Protein AF-A0A7Y5J668-F1 (afdb_monomer)

Secondary structure (DSSP, 8-state):
-------HHHHHHHHHHHHHHHHHHHHHHHHHHHHHHHHHHT---SHHHHHHHHHHHHHHHHHHHHHHHHHHHHHSTT--HHHHHHHHHHHHHHHHHHHHHHHHHHHHHS--TT-----HHHHHHHHHHHHHHHHHHHHHHH---HHHHHHHHHHHHHHHHHHHHHHT-

Solvent-accessible surface area (backbone atoms only — not comparable to full-atom values): 9013 Å² total; per-residue (Å²): 133,85,77,78,76,74,54,67,72,59,54,54,52,51,51,49,52,52,52,32,48,50,44,2,48,53,44,11,53,50,52,41,50,53,52,50,49,44,68,70,66,60,63,54,87,57,75,65,36,55,50,52,51,48,52,50,54,51,50,50,47,44,52,45,22,35,50,41,36,52,49,49,46,71,74,42,79,84,66,58,69,73,69,42,40,47,27,4,40,45,19,37,41,46,8,46,52,48,32,45,53,53,46,52,54,52,36,73,76,36,99,48,81,82,61,70,70,78,45,75,67,51,47,53,50,43,23,53,50,19,39,52,38,23,51,45,44,46,41,62,72,70,36,86,50,64,71,61,23,53,54,52,43,50,53,48,54,51,51,52,51,51,50,51,58,63,74,71,107

Sequence (169 aa):
MARSKANPDLLDKSIMIKATVLAGVVFGIILIIVGLIRNYLNIVPGSFGDQVHTGINLLLCWLSVTSAVKTMENMRKGIPTWRLLTAGFIVPLVGVVLYQLVFHIVSAFKDVKDANATGFKSVLFYMAIGMVVAGVALINLRVKNRKKGAVIEIAFVVSVALLFVLLMK

Structure (mmCIF, N/CA/C/O backbone):
data_AF-A0A7Y5J668-F1
#
_entry.id   AF-A0A7Y5J668-F1
#
loop_
_atom_site.group_PDB
_atom_site.id
_atom_site.type_symbol
_atom_site.label_atom_id
_atom_site.label_alt_id
_atom_site.label_comp_id
_atom_site.label_asym_id
_atom_site.label_entity_id
_atom_site.label_seq_id
_atom_site.pdbx_PDB_ins_code
_atom_site.Cartn_x
_atom_site.Cartn_y
_atom_site.Cartn_z
_atom_site.occupancy
_atom_site.B_iso_or_equiv
_atom_site.auth_seq_id
_atom_site.auth_comp_id
_atom_site.auth_asym_id
_atom_site.auth_atom_id
_atom_site.pdbx_PDB_model_num
ATOM 1 N N . MET A 1 1 ? -14.954 41.766 8.606 1.00 41.97 1 MET A N 1
ATOM 2 C CA . MET A 1 1 ? -14.304 40.568 8.024 1.00 41.97 1 MET A CA 1
ATOM 3 C C . MET A 1 1 ? -14.706 39.345 8.833 1.00 41.97 1 MET A C 1
ATOM 5 O O . MET A 1 1 ? -14.226 39.170 9.947 1.00 41.97 1 MET A O 1
ATOM 9 N N . ALA A 1 2 ? -15.637 38.541 8.320 1.00 42.09 2 ALA A N 1
ATOM 10 C CA . ALA A 1 2 ? -16.050 37.302 8.969 1.00 42.09 2 ALA A CA 1
ATOM 11 C C . ALA A 1 2 ? -14.912 36.276 8.855 1.00 42.09 2 ALA A C 1
ATOM 13 O O . ALA A 1 2 ? -14.616 35.787 7.766 1.00 42.09 2 ALA A O 1
ATOM 14 N N . ARG A 1 3 ? -14.242 35.969 9.972 1.00 46.53 3 ARG A N 1
ATOM 15 C CA . ARG A 1 3 ? -13.350 34.809 10.055 1.00 46.53 3 ARG A CA 1
ATOM 16 C C . ARG A 1 3 ? -14.226 33.57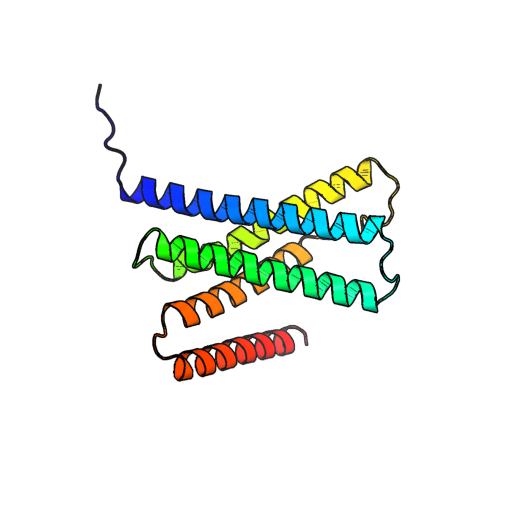2 9.887 1.00 46.53 3 ARG A C 1
ATOM 18 O O . ARG A 1 3 ? -14.950 33.208 10.811 1.00 46.53 3 ARG A O 1
ATOM 25 N N . SER A 1 4 ? -14.189 32.971 8.699 1.00 44.28 4 SER A N 1
ATOM 26 C CA . SER A 1 4 ? -14.745 31.642 8.453 1.00 44.28 4 SER A CA 1
ATOM 27 C C . SER A 1 4 ? -14.172 30.707 9.516 1.00 44.28 4 SER A C 1
ATOM 29 O O . SER A 1 4 ? -12.974 30.417 9.514 1.00 44.28 4 SER A O 1
ATOM 31 N N . LYS A 1 5 ? -14.999 30.324 10.496 1.00 49.72 5 LYS A N 1
ATOM 32 C CA . LYS A 1 5 ? -14.660 29.288 11.470 1.00 49.72 5 LYS A CA 1
ATOM 33 C C . LYS A 1 5 ? -14.520 28.009 10.659 1.00 49.72 5 LYS A C 1
ATOM 35 O O . LYS A 1 5 ? -15.522 27.387 10.316 1.00 49.72 5 LYS A O 1
ATOM 40 N N . ALA A 1 6 ? -13.289 27.680 10.279 1.00 54.12 6 ALA A N 1
ATOM 41 C CA . ALA A 1 6 ? -12.999 26.448 9.576 1.00 54.12 6 ALA A CA 1
ATOM 42 C C . ALA A 1 6 ? -13.578 25.300 10.407 1.00 54.12 6 ALA A C 1
ATOM 44 O O . ALA A 1 6 ? -13.245 25.141 11.581 1.00 54.12 6 ALA A O 1
ATOM 45 N N . ASN A 1 7 ? -14.529 24.580 9.817 1.00 54.72 7 ASN A N 1
ATOM 46 C CA . ASN A 1 7 ? -15.247 23.515 10.491 1.00 54.72 7 ASN A CA 1
ATOM 47 C C . ASN A 1 7 ? -14.208 22.451 10.907 1.00 54.72 7 ASN A C 1
ATOM 49 O O . ASN A 1 7 ? -13.518 21.940 10.018 1.00 54.72 7 ASN A O 1
ATOM 53 N N . PRO A 1 8 ? -14.019 22.156 12.207 1.00 60.84 8 PRO A N 1
ATOM 54 C CA . PRO A 1 8 ? -12.916 21.313 12.682 1.00 60.84 8 PRO A CA 1
ATOM 55 C C . PRO A 1 8 ? -12.898 19.930 12.010 1.00 60.84 8 PRO A C 1
ATOM 57 O O . PRO A 1 8 ? -11.832 19.417 11.679 1.00 60.84 8 PRO A O 1
ATOM 60 N N . ASP A 1 9 ? -14.069 19.392 11.655 1.00 62.66 9 ASP A N 1
ATOM 61 C CA . ASP A 1 9 ? -14.186 18.132 10.912 1.00 62.66 9 ASP A CA 1
ATOM 62 C C . ASP A 1 9 ? -13.625 18.187 9.476 1.00 62.66 9 ASP A C 1
ATOM 64 O O . ASP A 1 9 ? -13.175 17.166 8.947 1.00 62.66 9 ASP A O 1
ATOM 68 N N . LEU A 1 10 ? -13.631 19.356 8.822 1.00 62.66 10 LEU A N 1
ATOM 69 C CA . LEU A 1 10 ? -13.029 19.536 7.494 1.00 62.66 10 LEU A CA 1
ATOM 70 C C . LEU A 1 10 ? -11.503 19.636 7.582 1.00 62.66 10 LEU A C 1
ATOM 72 O O . LEU A 1 10 ? -10.800 19.128 6.704 1.00 62.66 10 LEU A O 1
ATOM 76 N N . LEU A 1 11 ? -10.996 20.257 8.647 1.00 61.59 11 LEU A N 1
ATOM 77 C CA . LEU A 1 11 ? -9.565 20.404 8.901 1.00 61.59 11 LEU A CA 1
ATOM 78 C C . LEU A 1 11 ? -8.926 19.035 9.167 1.00 61.59 11 LEU A C 1
ATOM 80 O O . LEU A 1 11 ? -7.967 18.679 8.476 1.00 61.59 11 LEU A O 1
ATOM 84 N N . ASP A 1 12 ? -9.544 18.224 10.031 1.00 68.31 12 ASP A N 1
ATOM 85 C CA . ASP A 1 12 ? -9.140 16.842 10.325 1.00 68.31 12 ASP A CA 1
ATOM 86 C C . ASP A 1 12 ? -9.140 15.953 9.078 1.00 68.31 12 ASP A C 1
ATOM 88 O O . ASP A 1 12 ? -8.195 15.202 8.824 1.00 68.31 12 ASP A O 1
ATOM 92 N N . LYS A 1 13 ? -10.188 16.065 8.251 1.00 71.31 13 LYS A N 1
ATOM 93 C CA . LYS A 1 13 ? -10.285 15.311 6.996 1.00 71.31 13 LYS A CA 1
ATOM 94 C C . LYS A 1 13 ? -9.170 15.703 6.024 1.00 71.31 13 LYS A C 1
ATOM 96 O O . LYS A 1 13 ? -8.602 14.830 5.369 1.00 71.31 13 LYS A O 1
ATOM 101 N N . SER A 1 14 ? -8.834 16.993 5.942 1.00 76.12 14 SER A N 1
ATOM 102 C CA . SER A 1 14 ? -7.741 17.469 5.086 1.00 76.12 14 SER A CA 1
ATOM 103 C C . SER A 1 14 ? -6.382 16.942 5.551 1.00 76.12 14 SER A C 1
ATOM 105 O O . SER A 1 14 ? -5.563 16.542 4.726 1.00 76.12 14 SER A O 1
ATOM 107 N N . ILE A 1 15 ? -6.160 16.893 6.867 1.00 78.88 15 ILE A N 1
ATOM 108 C CA . ILE A 1 15 ? -4.911 16.425 7.466 1.00 78.88 15 ILE A CA 1
ATOM 109 C C . ILE A 1 15 ? -4.747 14.921 7.224 1.00 78.88 15 ILE A C 1
ATOM 111 O O . ILE A 1 15 ? -3.679 14.495 6.788 1.00 78.88 15 ILE A O 1
ATOM 115 N N . MET A 1 16 ? -5.809 14.130 7.414 1.00 77.56 16 MET A N 1
ATOM 116 C CA . MET A 1 16 ? -5.799 12.696 7.106 1.00 77.56 16 MET A CA 1
ATOM 117 C C . MET A 1 16 ? -5.424 12.429 5.647 1.00 77.56 16 MET A C 1
ATOM 119 O O . MET A 1 16 ? -4.524 11.637 5.394 1.00 77.56 16 MET A O 1
ATOM 123 N N . ILE A 1 17 ? -6.069 13.107 4.691 1.00 80.19 17 ILE A N 1
ATOM 124 C CA . ILE A 1 17 ? -5.789 12.906 3.260 1.00 80.19 17 ILE A CA 1
ATOM 125 C C . ILE A 1 17 ? -4.341 13.283 2.937 1.00 80.19 17 ILE A C 1
ATOM 127 O O . ILE A 1 17 ? -3.656 12.524 2.257 1.00 80.19 17 ILE A O 1
ATOM 131 N N . LYS A 1 18 ? -3.849 14.415 3.455 1.00 83.25 18 LYS A N 1
ATOM 132 C CA . LYS A 1 18 ? -2.449 14.829 3.273 1.00 83.25 18 LYS A CA 1
ATOM 133 C C . LYS A 1 18 ? -1.474 13.790 3.825 1.00 83.25 18 LYS A C 1
ATOM 135 O O . LYS A 1 18 ? -0.500 13.474 3.150 1.00 83.25 18 LYS A O 1
ATOM 140 N N . ALA A 1 19 ? -1.752 13.222 4.999 1.00 82.69 19 ALA A N 1
ATOM 141 C CA . ALA A 1 19 ? -0.934 12.164 5.586 1.00 82.69 19 ALA A CA 1
ATOM 142 C C . ALA A 1 19 ? -0.947 10.885 4.732 1.00 82.69 19 ALA A C 1
ATOM 144 O O . ALA A 1 19 ? 0.103 10.288 4.501 1.00 82.69 19 ALA A O 1
ATOM 145 N N . THR A 1 20 ? -2.109 10.489 4.202 1.00 85.19 20 THR A N 1
ATOM 146 C CA . THR A 1 20 ? -2.228 9.337 3.296 1.00 85.19 20 THR A CA 1
ATOM 147 C C . THR A 1 20 ? -1.465 9.557 1.989 1.00 85.19 20 THR A C 1
ATOM 149 O O . THR A 1 20 ? -0.756 8.663 1.533 1.00 85.19 20 THR A O 1
ATOM 152 N N . VAL A 1 21 ? -1.570 10.748 1.395 1.00 88.06 21 VAL A N 1
ATOM 153 C CA . VAL A 1 21 ? -0.831 11.107 0.176 1.00 88.06 21 VAL A CA 1
ATOM 154 C C . VAL A 1 21 ? 0.670 11.117 0.445 1.00 88.06 21 VAL A C 1
ATOM 156 O O . VAL A 1 21 ? 1.418 10.537 -0.334 1.00 88.06 21 VAL A O 1
ATOM 159 N N . LEU A 1 22 ? 1.114 11.695 1.565 1.00 88.12 22 LEU A N 1
ATOM 160 C CA . LEU A 1 22 ? 2.522 11.688 1.961 1.00 88.12 22 LEU A CA 1
ATOM 161 C C . LEU A 1 22 ? 3.050 10.257 2.134 1.00 88.12 22 LEU A C 1
ATOM 163 O O . LEU A 1 22 ? 4.127 9.945 1.636 1.00 88.12 22 LEU A O 1
ATOM 167 N N . ALA A 1 23 ? 2.280 9.368 2.769 1.00 86.62 23 ALA A N 1
ATOM 168 C CA . ALA A 1 23 ? 2.630 7.952 2.874 1.00 86.62 23 ALA A CA 1
ATOM 169 C C . ALA A 1 23 ? 2.741 7.279 1.493 1.00 86.62 23 ALA A C 1
ATOM 171 O O . ALA A 1 23 ? 3.644 6.474 1.277 1.00 86.62 23 ALA A O 1
ATOM 172 N N . GLY A 1 24 ? 1.872 7.646 0.547 1.00 87.56 24 GLY A N 1
ATOM 173 C CA . GLY A 1 24 ? 1.960 7.224 -0.852 1.00 87.56 24 GLY A CA 1
ATOM 174 C C . GLY A 1 24 ? 3.214 7.737 -1.563 1.00 87.56 24 GLY A C 1
ATOM 175 O O . GLY A 1 24 ? 3.875 6.973 -2.259 1.00 87.56 24 GLY A O 1
ATOM 176 N N . VAL A 1 25 ? 3.596 8.997 -1.345 1.00 90.81 25 VAL A N 1
ATOM 177 C CA . VAL A 1 25 ? 4.839 9.571 -1.890 1.00 90.81 25 VAL A CA 1
ATOM 178 C C . VAL A 1 25 ? 6.057 8.839 -1.335 1.00 90.81 25 VAL A C 1
ATOM 180 O O . VAL A 1 25 ? 6.918 8.424 -2.105 1.00 90.81 25 VAL A O 1
ATOM 183 N N . VAL A 1 26 ? 6.112 8.618 -0.019 1.00 90.94 26 VAL A N 1
ATOM 184 C CA . VAL A 1 26 ? 7.190 7.850 0.622 1.00 90.94 26 VAL A CA 1
ATOM 185 C C . VAL A 1 26 ? 7.253 6.434 0.054 1.00 90.94 26 VAL A C 1
ATOM 187 O O . VAL A 1 26 ? 8.333 5.969 -0.296 1.00 90.94 26 VAL A O 1
ATOM 190 N N . PHE A 1 27 ? 6.106 5.767 -0.103 1.00 90.81 27 PHE A N 1
ATOM 191 C CA . PHE A 1 27 ? 6.042 4.452 -0.739 1.00 90.81 27 PHE A CA 1
ATOM 192 C C . PHE A 1 27 ? 6.613 4.480 -2.166 1.00 90.81 27 PHE A C 1
ATOM 194 O O . PHE A 1 27 ? 7.463 3.656 -2.494 1.00 90.81 27 PHE A O 1
ATOM 201 N N . GLY A 1 28 ? 6.230 5.465 -2.983 1.00 88.25 28 GLY A N 1
ATOM 202 C CA . GLY A 1 28 ? 6.762 5.636 -4.336 1.00 88.25 28 GLY A CA 1
ATOM 203 C C . GLY A 1 28 ? 8.273 5.876 -4.367 1.00 88.25 28 GLY A C 1
ATOM 204 O O . GLY A 1 28 ? 8.969 5.249 -5.161 1.00 88.25 28 GLY A O 1
ATOM 205 N N . ILE A 1 29 ? 8.805 6.708 -3.466 1.00 90.06 29 ILE A N 1
ATOM 206 C CA . ILE A 1 29 ? 10.255 6.937 -3.336 1.00 90.06 29 ILE A CA 1
ATOM 207 C C . ILE A 1 29 ? 10.983 5.627 -3.022 1.00 90.06 29 ILE A C 1
ATOM 209 O O . ILE A 1 29 ? 12.002 5.329 -3.643 1.00 90.06 29 ILE A O 1
ATOM 213 N N . ILE A 1 30 ? 10.457 4.819 -2.099 1.00 90.56 30 ILE A N 1
ATOM 214 C CA . ILE A 1 30 ? 11.074 3.536 -1.750 1.00 90.56 30 ILE A CA 1
ATOM 215 C C . ILE A 1 30 ? 11.047 2.583 -2.952 1.00 90.56 30 ILE A C 1
ATOM 217 O O . ILE A 1 30 ? 12.070 1.968 -3.248 1.00 90.56 30 ILE A O 1
ATOM 221 N N . LEU A 1 31 ? 9.930 2.496 -3.685 1.00 86.94 31 LEU A N 1
ATOM 222 C CA . LEU A 1 31 ? 9.856 1.691 -4.911 1.00 86.94 31 LEU A CA 1
ATOM 223 C C . LEU A 1 31 ? 10.904 2.128 -5.943 1.00 86.94 31 LEU A C 1
ATOM 225 O O . LEU A 1 31 ? 11.561 1.285 -6.552 1.00 86.94 31 LEU A O 1
ATOM 229 N N . ILE A 1 32 ? 11.093 3.441 -6.114 1.00 86.00 32 ILE A N 1
ATOM 230 C CA . ILE A 1 32 ? 12.098 3.994 -7.027 1.00 86.00 32 ILE A CA 1
ATOM 231 C C . ILE A 1 32 ? 13.501 3.573 -6.594 1.00 86.00 32 ILE A C 1
ATOM 233 O O . ILE A 1 32 ? 14.257 3.063 -7.415 1.00 86.00 32 ILE A O 1
ATOM 237 N N . ILE A 1 33 ? 13.840 3.738 -5.312 1.00 87.12 33 ILE A N 1
ATOM 238 C CA . ILE A 1 33 ? 15.151 3.357 -4.772 1.00 87.12 33 ILE A CA 1
ATOM 239 C C . ILE A 1 33 ? 15.409 1.865 -4.996 1.00 87.12 33 ILE A C 1
ATOM 241 O O . ILE A 1 33 ? 16.463 1.502 -5.509 1.00 87.12 33 ILE A O 1
ATOM 245 N N . VAL A 1 34 ? 14.445 0.998 -4.676 1.00 85.12 34 VAL A N 1
ATOM 246 C CA . VAL A 1 34 ? 14.589 -0.454 -4.870 1.00 85.12 34 VAL A CA 1
ATOM 247 C C . VAL A 1 34 ? 14.766 -0.801 -6.350 1.00 85.12 34 VAL A C 1
ATOM 249 O O . VAL A 1 34 ? 15.632 -1.609 -6.684 1.00 85.12 34 VAL A O 1
ATOM 252 N N . GLY A 1 35 ? 14.001 -0.167 -7.244 1.00 78.94 35 GLY A N 1
ATOM 253 C CA . GLY A 1 35 ? 14.147 -0.354 -8.688 1.00 78.94 35 GLY A CA 1
ATOM 254 C C . GLY A 1 35 ? 15.512 0.104 -9.214 1.00 78.94 35 GLY A C 1
ATOM 255 O O . GLY A 1 35 ? 16.138 -0.600 -10.003 1.00 78.94 35 GLY A O 1
ATOM 256 N N . LEU A 1 36 ? 16.016 1.248 -8.741 1.00 80.44 36 LEU A N 1
ATOM 257 C CA . LEU A 1 36 ? 17.339 1.754 -9.114 1.00 80.44 36 LEU A CA 1
ATOM 258 C C . LEU A 1 36 ? 18.462 0.852 -8.599 1.00 80.44 36 LEU A C 1
ATOM 260 O O . LEU A 1 36 ? 19.386 0.560 -9.351 1.00 80.44 36 LEU A O 1
ATOM 264 N N . ILE A 1 37 ? 18.372 0.380 -7.353 1.00 81.94 37 ILE A N 1
ATOM 265 C CA . ILE A 1 37 ? 19.343 -0.552 -6.763 1.00 81.94 37 ILE A CA 1
ATOM 266 C C . ILE A 1 37 ? 19.395 -1.843 -7.578 1.00 81.94 37 ILE A C 1
ATOM 268 O O . ILE A 1 37 ? 20.484 -2.304 -7.913 1.00 81.94 37 ILE A O 1
ATOM 272 N N . ARG A 1 38 ? 18.235 -2.404 -7.942 1.00 74.75 38 ARG A N 1
ATOM 273 C CA . ARG A 1 38 ? 18.157 -3.599 -8.790 1.00 74.75 38 ARG A CA 1
ATOM 274 C C . ARG A 1 38 ? 18.859 -3.384 -10.132 1.00 74.75 38 ARG A C 1
ATOM 276 O O . ARG A 1 38 ? 19.697 -4.200 -10.507 1.00 74.75 38 ARG A O 1
ATOM 283 N N . ASN A 1 39 ? 18.541 -2.284 -10.814 1.00 72.06 39 ASN A N 1
ATOM 284 C CA . ASN A 1 39 ? 19.118 -1.964 -12.119 1.00 72.06 39 ASN A CA 1
ATOM 285 C C . ASN A 1 39 ? 20.623 -1.672 -12.036 1.00 72.06 39 ASN A C 1
ATOM 287 O O . ASN A 1 39 ? 21.365 -2.021 -12.947 1.00 72.06 39 ASN A O 1
ATOM 291 N N . TYR A 1 40 ? 21.084 -1.034 -10.957 1.00 70.56 40 TYR A N 1
ATOM 292 C CA . TYR A 1 40 ? 22.487 -0.660 -10.781 1.00 70.56 40 TYR A CA 1
ATOM 293 C C . TYR A 1 40 ? 23.371 -1.840 -10.366 1.00 70.56 40 TYR A C 1
ATOM 295 O O . TYR A 1 40 ? 24.473 -1.997 -10.882 1.00 70.56 40 TYR A O 1
ATOM 303 N N . LEU A 1 41 ? 22.896 -2.681 -9.444 1.00 68.38 41 LEU A N 1
ATOM 304 C CA . LEU A 1 41 ? 23.672 -3.798 -8.900 1.00 68.38 41 LEU A CA 1
ATOM 305 C C . LEU A 1 41 ? 23.554 -5.085 -9.733 1.00 68.38 41 LEU A C 1
ATOM 307 O O . LEU A 1 41 ? 24.202 -6.073 -9.399 1.00 68.38 41 LEU A O 1
ATOM 311 N N . ASN A 1 42 ? 22.735 -5.083 -10.794 1.00 65.12 42 ASN A N 1
ATOM 312 C CA . ASN A 1 42 ? 22.495 -6.223 -11.686 1.00 65.12 42 ASN A CA 1
ATOM 313 C C . ASN A 1 42 ? 22.223 -7.530 -10.908 1.00 65.12 42 ASN A C 1
ATOM 315 O O . ASN A 1 42 ? 22.721 -8.607 -11.243 1.00 65.12 42 ASN A O 1
ATOM 319 N N . ILE A 1 43 ? 21.486 -7.407 -9.795 1.00 57.53 43 ILE A N 1
ATOM 320 C CA . ILE A 1 43 ? 21.280 -8.492 -8.832 1.00 57.53 43 ILE A CA 1
ATOM 321 C C . ILE A 1 43 ? 20.402 -9.551 -9.495 1.00 57.53 43 ILE A C 1
ATOM 323 O O . ILE A 1 43 ? 19.194 -9.372 -9.627 1.00 57.53 43 ILE A O 1
ATOM 327 N N . VAL A 1 44 ? 21.042 -10.658 -9.873 1.00 60.62 44 VAL A N 1
ATOM 328 C CA . VAL A 1 44 ? 20.434 -11.909 -10.348 1.00 60.62 44 VAL A CA 1
ATOM 329 C C . VAL A 1 44 ? 19.524 -11.709 -11.573 1.00 60.62 44 VAL A C 1
ATOM 331 O O . VAL A 1 44 ? 18.299 -11.641 -11.437 1.00 60.62 44 VAL A O 1
ATOM 334 N N . PRO A 1 45 ? 20.093 -11.642 -12.792 1.00 60.72 45 PRO A N 1
ATOM 335 C CA . PRO A 1 45 ? 19.289 -11.658 -14.009 1.00 60.72 45 PRO A CA 1
ATOM 336 C C . PRO A 1 45 ? 18.511 -12.980 -14.127 1.00 60.72 45 PRO A C 1
ATOM 338 O O . PRO A 1 45 ? 19.051 -14.058 -13.878 1.00 60.72 45 PRO A O 1
ATOM 341 N N . GLY A 1 46 ? 17.233 -12.895 -14.507 1.00 69.00 46 GLY A N 1
ATOM 342 C CA . GLY A 1 46 ? 16.347 -14.046 -14.713 1.00 69.00 46 GLY A CA 1
ATOM 343 C C . GLY A 1 46 ? 15.084 -14.035 -13.844 1.00 69.00 46 GLY A C 1
ATOM 344 O O . GLY A 1 46 ? 14.887 -13.171 -12.990 1.00 69.00 46 GLY A O 1
ATOM 345 N N . SER A 1 47 ? 14.230 -15.043 -14.049 1.00 71.00 47 SER A N 1
ATOM 346 C CA . SER A 1 47 ? 12.889 -15.145 -13.445 1.00 71.00 47 SER A CA 1
ATOM 347 C C . SER A 1 47 ? 12.886 -15.122 -11.914 1.00 71.00 47 SER A C 1
ATOM 349 O O . SER A 1 47 ? 11.943 -14.621 -11.304 1.00 71.00 47 SER A O 1
ATOM 351 N N . PHE A 1 48 ? 13.947 -15.620 -11.278 1.00 74.06 48 PHE A N 1
ATOM 352 C CA . PHE A 1 48 ? 14.091 -15.577 -9.825 1.00 74.06 48 PHE A CA 1
ATOM 353 C C . PHE A 1 48 ? 14.255 -14.139 -9.303 1.00 74.06 48 PHE A C 1
ATOM 355 O O . PHE A 1 48 ? 13.599 -13.755 -8.336 1.00 74.06 48 PHE A O 1
ATOM 362 N N . GLY A 1 49 ? 15.070 -13.315 -9.971 1.00 73.12 49 GLY A N 1
ATOM 363 C CA . GLY A 1 49 ? 15.265 -11.910 -9.602 1.00 73.12 49 GLY A CA 1
ATOM 364 C C . GLY A 1 49 ? 13.982 -11.085 -9.738 1.00 73.12 49 GLY A C 1
ATOM 365 O O . GLY A 1 49 ? 13.687 -10.256 -8.876 1.00 73.12 49 GLY A O 1
ATOM 366 N N . ASP A 1 50 ? 13.177 -11.354 -10.771 1.00 74.38 50 ASP A N 1
ATOM 367 C CA . ASP A 1 50 ? 11.865 -10.719 -10.971 1.00 74.38 50 ASP A CA 1
ATOM 368 C C . ASP A 1 50 ? 10.863 -11.089 -9.864 1.00 74.38 50 ASP A C 1
ATOM 370 O O . ASP A 1 50 ? 10.143 -10.228 -9.346 1.00 74.38 50 ASP A O 1
ATOM 374 N N . GLN A 1 51 ? 10.836 -12.365 -9.463 1.00 76.50 51 GLN A N 1
ATOM 375 C CA . GLN A 1 51 ? 9.970 -12.854 -8.387 1.00 76.50 51 GLN A CA 1
ATOM 376 C C . GLN A 1 51 ? 10.352 -12.249 -7.034 1.00 76.50 51 GLN A C 1
ATOM 378 O O . GLN A 1 51 ? 9.479 -11.763 -6.312 1.00 76.50 51 GLN A O 1
ATOM 383 N N . VAL A 1 52 ? 11.648 -12.218 -6.707 1.00 81.38 52 VAL A N 1
ATOM 384 C CA . VAL A 1 52 ? 12.149 -11.600 -5.470 1.00 81.38 52 VAL A CA 1
ATOM 385 C C . VAL A 1 52 ? 11.834 -10.107 -5.449 1.00 81.38 52 VAL A C 1
ATOM 387 O O . VAL A 1 52 ? 11.325 -9.603 -4.449 1.00 81.38 52 VAL A O 1
ATOM 390 N N . HIS A 1 53 ? 12.062 -9.396 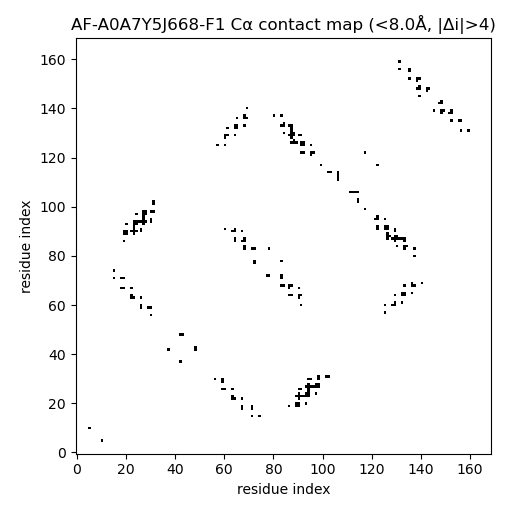-6.556 1.00 80.50 53 HIS A N 1
ATOM 391 C CA . HIS A 1 53 ? 11.753 -7.971 -6.644 1.00 80.50 53 HIS A CA 1
ATOM 392 C C . HIS A 1 53 ? 10.256 -7.695 -6.459 1.00 80.50 53 HIS A C 1
ATOM 394 O O . HIS A 1 53 ? 9.877 -6.802 -5.699 1.00 80.50 53 HIS A O 1
ATOM 400 N N . THR A 1 54 ? 9.400 -8.506 -7.083 1.00 82.38 54 THR A N 1
ATOM 401 C CA . THR A 1 54 ? 7.946 -8.423 -6.900 1.00 82.38 54 THR A CA 1
ATOM 402 C C . THR A 1 54 ? 7.563 -8.675 -5.442 1.00 82.38 54 THR A C 1
ATOM 404 O O . THR A 1 54 ? 6.812 -7.890 -4.869 1.00 82.38 54 THR A O 1
ATOM 407 N N . GLY A 1 55 ? 8.123 -9.708 -4.806 1.00 83.75 55 GLY A N 1
ATOM 408 C CA . GLY A 1 55 ? 7.898 -10.002 -3.389 1.00 83.75 55 GLY A CA 1
ATOM 409 C C . GLY A 1 55 ? 8.303 -8.849 -2.466 1.00 83.75 55 GLY A C 1
ATOM 410 O O . GLY A 1 55 ? 7.548 -8.489 -1.563 1.00 83.75 55 GLY A O 1
ATOM 411 N N . ILE A 1 56 ? 9.445 -8.209 -2.733 1.00 87.12 56 ILE A N 1
ATOM 412 C CA . ILE A 1 56 ? 9.893 -7.016 -2.002 1.00 87.12 56 ILE A CA 1
ATOM 413 C C . ILE A 1 56 ? 8.904 -5.861 -2.196 1.00 87.12 56 ILE A C 1
ATOM 415 O O . ILE A 1 56 ? 8.490 -5.245 -1.216 1.00 87.12 56 ILE A O 1
ATOM 419 N N . ASN A 1 57 ? 8.467 -5.583 -3.426 1.00 86.31 57 ASN A N 1
ATOM 420 C CA . ASN A 1 57 ? 7.518 -4.499 -3.694 1.00 86.31 57 ASN A CA 1
ATOM 421 C C . ASN A 1 57 ? 6.157 -4.742 -3.016 1.00 86.31 57 ASN A C 1
ATOM 423 O O . ASN A 1 57 ? 5.546 -3.807 -2.494 1.00 86.31 57 ASN A O 1
ATOM 427 N N . LEU A 1 58 ? 5.701 -5.997 -2.966 1.00 88.31 58 LEU A N 1
ATOM 428 C CA . LEU A 1 58 ? 4.497 -6.396 -2.235 1.00 88.31 58 LEU A CA 1
ATOM 429 C C . LEU A 1 58 ? 4.652 -6.209 -0.724 1.00 88.31 58 LEU A C 1
ATOM 431 O O . LEU A 1 58 ? 3.749 -5.673 -0.080 1.00 88.31 58 LEU A O 1
ATOM 435 N N . LEU A 1 59 ? 5.799 -6.592 -0.161 1.00 88.50 59 LEU A N 1
ATOM 436 C CA . LEU A 1 59 ? 6.107 -6.382 1.253 1.00 88.50 59 LEU A CA 1
ATOM 437 C C . LEU A 1 59 ? 6.131 -4.888 1.602 1.00 88.50 59 LEU A C 1
ATOM 439 O O . LEU A 1 59 ? 5.567 -4.472 2.612 1.00 88.50 59 LEU A O 1
ATOM 443 N N . LEU A 1 60 ? 6.739 -4.064 0.751 1.00 89.75 60 LEU A N 1
ATOM 444 C CA . LEU A 1 60 ? 6.762 -2.614 0.924 1.00 89.75 60 LEU A CA 1
ATOM 445 C C . LEU A 1 60 ? 5.357 -2.020 0.854 1.00 89.75 60 LEU A C 1
ATOM 447 O O . LEU A 1 60 ? 4.993 -1.220 1.713 1.00 89.75 60 LEU A O 1
ATOM 451 N N . CYS A 1 61 ? 4.538 -2.467 -0.102 1.00 88.94 61 CYS A N 1
ATOM 452 C CA . CYS A 1 61 ? 3.134 -2.072 -0.186 1.00 88.94 61 CYS A CA 1
ATOM 453 C C . CYS A 1 61 ? 2.391 -2.429 1.107 1.00 88.94 61 CYS A C 1
ATOM 455 O O . CYS A 1 61 ? 1.659 -1.601 1.656 1.00 88.94 61 CYS A O 1
ATOM 457 N N . TRP A 1 62 ? 2.616 -3.639 1.628 1.00 90.75 62 TRP A N 1
ATOM 458 C CA . TRP A 1 62 ? 2.017 -4.100 2.874 1.00 90.75 62 TRP A CA 1
ATOM 459 C C . TRP A 1 62 ? 2.370 -3.184 4.049 1.00 90.75 62 TRP A C 1
ATOM 461 O O . TRP A 1 62 ? 1.491 -2.720 4.784 1.00 90.75 62 TRP A O 1
ATOM 471 N N . LEU A 1 63 ? 3.663 -2.907 4.225 1.00 90.06 63 LEU A N 1
ATOM 472 C CA . LEU A 1 63 ? 4.182 -2.080 5.311 1.00 90.06 63 LEU A CA 1
ATOM 473 C C . LEU A 1 63 ? 3.679 -0.637 5.213 1.00 90.06 63 LEU A C 1
ATOM 47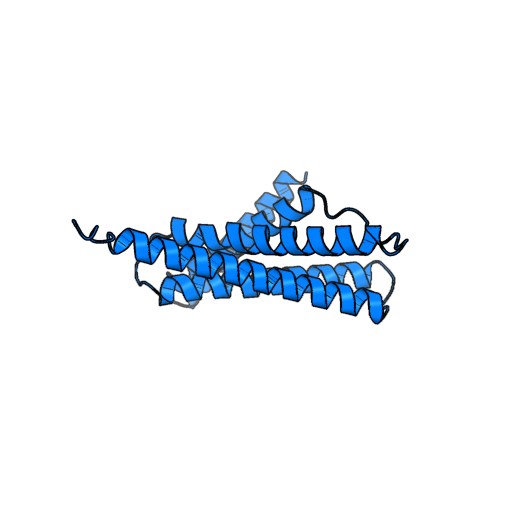5 O O . LEU A 1 63 ? 3.189 -0.095 6.207 1.00 90.06 63 LEU A O 1
ATOM 479 N N . SER A 1 64 ? 3.736 -0.033 4.025 1.00 90.31 64 SER A N 1
ATOM 480 C CA . SER A 1 64 ? 3.296 1.344 3.791 1.00 90.31 64 SER A CA 1
ATOM 481 C C . SER A 1 64 ? 1.799 1.520 4.040 1.00 90.31 64 SER A C 1
ATOM 483 O O . SER A 1 64 ? 1.406 2.440 4.759 1.00 90.31 64 SER A O 1
ATOM 485 N N . VAL A 1 65 ? 0.956 0.621 3.521 1.00 89.94 65 VAL A N 1
ATOM 486 C CA . VAL A 1 65 ? -0.499 0.687 3.734 1.00 89.94 65 VAL A CA 1
ATOM 487 C C . VAL A 1 65 ? -0.852 0.441 5.200 1.00 89.94 65 VAL A C 1
ATOM 489 O O . VAL A 1 65 ? -1.610 1.215 5.784 1.00 89.94 65 VAL A O 1
ATOM 492 N N . THR A 1 66 ? -0.275 -0.585 5.832 1.00 89.06 66 THR A N 1
ATOM 493 C CA . THR A 1 66 ? -0.537 -0.883 7.250 1.00 89.06 66 THR A CA 1
ATOM 494 C C . THR A 1 66 ? -0.129 0.286 8.148 1.00 89.06 66 THR A C 1
ATOM 496 O O . THR A 1 66 ? -0.860 0.646 9.073 1.00 89.06 66 THR A O 1
ATOM 499 N N . SER A 1 67 ? 1.024 0.901 7.869 1.00 85.88 67 SER A N 1
ATOM 500 C CA . SER A 1 67 ? 1.507 2.082 8.587 1.00 85.88 67 SER A CA 1
ATOM 501 C C . SER A 1 67 ? 0.579 3.285 8.400 1.00 85.88 67 SER A C 1
ATOM 503 O O . SER A 1 67 ? 0.220 3.938 9.383 1.00 85.88 67 SER A O 1
ATOM 505 N N . ALA A 1 68 ? 0.110 3.540 7.174 1.00 87.50 68 ALA A N 1
ATOM 506 C CA . ALA A 1 68 ? -0.832 4.620 6.889 1.00 87.50 68 ALA A CA 1
ATOM 507 C C . ALA A 1 68 ? -2.169 4.428 7.622 1.00 87.50 68 ALA A C 1
ATOM 509 O O . ALA A 1 68 ? -2.648 5.352 8.279 1.00 87.50 68 ALA A O 1
ATOM 510 N N . VAL A 1 69 ? -2.735 3.216 7.586 1.00 87.75 69 VAL A N 1
ATOM 511 C CA . VAL A 1 69 ? -3.988 2.877 8.284 1.00 87.75 69 VAL A CA 1
ATOM 512 C C . VAL A 1 69 ? -3.845 3.059 9.799 1.00 87.75 69 VAL A C 1
ATOM 514 O O . VAL A 1 69 ? -4.696 3.689 10.428 1.00 87.75 69 VAL A O 1
ATOM 517 N N . LYS A 1 70 ? -2.750 2.564 10.393 1.00 85.94 70 LYS A N 1
ATOM 518 C CA . LYS A 1 70 ? -2.469 2.730 11.831 1.00 85.94 70 LYS A CA 1
ATOM 519 C C . LYS A 1 70 ? -2.271 4.193 12.213 1.00 85.94 70 LYS A C 1
ATOM 521 O O . LYS A 1 70 ? -2.806 4.633 13.226 1.00 85.94 70 LYS A O 1
ATOM 526 N N . THR A 1 71 ? -1.532 4.945 11.403 1.00 84.81 71 THR A N 1
ATOM 527 C CA . THR A 1 71 ? -1.314 6.379 11.622 1.00 84.81 71 THR A CA 1
ATOM 528 C C . THR A 1 71 ? -2.641 7.130 11.607 1.00 84.81 71 THR A C 1
ATOM 530 O O . THR A 1 71 ? -2.908 7.895 12.526 1.00 84.81 71 THR A O 1
ATOM 533 N N . MET A 1 72 ? -3.520 6.853 10.640 1.00 82.62 72 MET A N 1
ATOM 534 C CA . MET A 1 72 ? -4.841 7.484 10.575 1.00 82.62 72 MET A CA 1
ATOM 535 C C . MET A 1 72 ? -5.702 7.179 11.807 1.00 82.62 72 MET A C 1
ATOM 537 O O . MET A 1 72 ? -6.254 8.109 12.387 1.00 82.62 72 MET A O 1
ATOM 541 N N . GLU A 1 73 ? -5.780 5.920 12.251 1.00 83.69 73 GLU A N 1
ATOM 542 C CA . GLU A 1 73 ? -6.522 5.560 13.475 1.00 83.69 73 GLU A CA 1
ATOM 543 C C . GLU A 1 73 ? -5.922 6.222 14.731 1.00 83.69 73 GLU A C 1
ATOM 545 O O . GLU A 1 73 ? -6.660 6.655 15.616 1.00 83.69 73 GLU A O 1
ATOM 550 N N . ASN A 1 74 ? -4.593 6.359 14.801 1.00 81.94 74 ASN A N 1
ATOM 551 C CA . ASN A 1 74 ? -3.918 7.028 15.916 1.00 81.94 74 ASN A CA 1
ATOM 552 C C . ASN A 1 74 ? -4.168 8.544 15.944 1.00 81.94 74 ASN A C 1
ATOM 554 O O . ASN A 1 74 ? -4.215 9.122 17.027 1.00 81.94 74 ASN A O 1
ATOM 558 N N . MET A 1 75 ? -4.342 9.187 14.783 1.00 76.81 75 MET A N 1
ATOM 559 C CA . MET A 1 75 ? -4.621 10.626 14.689 1.00 76.81 75 MET A CA 1
ATOM 560 C C . MET A 1 75 ? -6.027 10.986 15.181 1.00 76.81 75 MET A C 1
ATOM 562 O O . MET A 1 75 ? -6.202 12.022 15.817 1.00 76.81 75 MET A O 1
ATOM 566 N N . ARG A 1 76 ? -7.031 10.138 14.923 1.00 73.00 76 ARG A N 1
ATOM 567 C CA . ARG A 1 76 ? -8.386 10.309 15.466 1.00 73.00 76 ARG A CA 1
ATOM 568 C C . ARG A 1 76 ? -9.019 8.947 15.731 1.00 73.00 76 ARG A C 1
ATOM 570 O O . ARG A 1 76 ? -9.394 8.229 14.806 1.00 73.00 76 ARG A O 1
ATOM 577 N N . LYS A 1 77 ? -9.206 8.618 17.010 1.00 70.19 77 LYS A N 1
ATOM 578 C CA . LYS A 1 77 ? -9.906 7.391 17.412 1.00 70.19 77 LYS A CA 1
ATOM 579 C C . LYS A 1 77 ? -11.352 7.425 16.920 1.00 70.19 77 LYS A C 1
ATOM 581 O O . LYS A 1 77 ? -12.034 8.440 17.060 1.00 70.19 77 LYS A O 1
ATOM 586 N N . GLY A 1 78 ? -11.830 6.306 16.378 1.00 69.25 78 GLY A N 1
ATOM 587 C CA . GLY A 1 78 ? -13.228 6.175 15.952 1.00 69.25 78 GLY A CA 1
ATOM 588 C C . GLY A 1 78 ? -13.521 6.672 14.534 1.00 69.25 78 GLY A C 1
ATOM 589 O O . GLY A 1 78 ? -14.684 6.874 14.190 1.00 69.25 78 GLY A O 1
ATOM 590 N N . ILE A 1 79 ? -12.499 6.828 13.685 1.00 75.75 79 ILE A N 1
ATOM 591 C CA . ILE A 1 79 ? -12.709 7.017 12.245 1.00 75.75 79 ILE A CA 1
ATOM 592 C C . ILE A 1 79 ? -13.536 5.832 11.700 1.00 75.75 79 ILE A C 1
ATOM 594 O O . ILE A 1 79 ? -13.269 4.678 12.054 1.00 75.75 79 ILE A O 1
ATOM 598 N N . PRO A 1 80 ? -14.549 6.074 10.849 1.00 80.56 80 PRO A N 1
ATOM 599 C CA . PRO A 1 80 ? -15.324 4.999 10.240 1.00 80.56 80 PRO A CA 1
ATOM 600 C C . PRO A 1 80 ? -14.457 4.149 9.301 1.00 80.56 80 PRO A C 1
ATOM 602 O O . PRO A 1 80 ? -13.648 4.677 8.539 1.00 80.56 80 PRO A O 1
ATOM 605 N N . THR A 1 81 ? -14.673 2.831 9.309 1.00 80.56 81 THR A N 1
ATOM 606 C CA . THR A 1 81 ? -13.865 1.819 8.602 1.00 80.56 81 THR A CA 1
ATOM 607 C C . THR A 1 81 ? -13.621 2.150 7.127 1.00 80.56 81 THR A C 1
ATOM 609 O O . THR A 1 81 ? -12.506 2.000 6.632 1.00 80.56 81 THR A O 1
ATOM 612 N N . TRP A 1 82 ? -14.629 2.684 6.431 1.00 78.00 82 TRP A N 1
ATOM 613 C CA . TRP A 1 82 ? -14.517 3.058 5.019 1.00 78.00 82 TRP A CA 1
ATOM 614 C C . TRP A 1 82 ? -13.465 4.150 4.759 1.00 78.00 82 TRP A C 1
ATOM 616 O O . TRP A 1 82 ? -12.817 4.127 3.719 1.00 78.00 82 TRP A O 1
ATOM 626 N N . ARG A 1 83 ? -13.234 5.074 5.706 1.00 80.25 83 ARG A N 1
ATOM 627 C CA . ARG A 1 83 ? -12.196 6.121 5.591 1.00 80.25 83 ARG A CA 1
ATOM 628 C C . ARG A 1 83 ? -10.791 5.596 5.845 1.00 80.25 83 ARG A C 1
ATOM 630 O O . ARG A 1 83 ? -9.828 6.231 5.449 1.00 80.25 83 ARG A O 1
ATOM 637 N N . LEU A 1 84 ? -10.648 4.474 6.536 1.00 82.50 84 LEU A N 1
ATOM 638 C CA . LEU A 1 84 ? -9.345 3.836 6.709 1.00 82.50 84 LEU A CA 1
ATOM 639 C C . LEU A 1 84 ? -9.017 2.971 5.489 1.00 82.50 84 LEU A C 1
ATOM 641 O O . LEU A 1 84 ? -7.874 2.949 5.044 1.00 82.50 84 LEU A O 1
ATOM 645 N N . LEU A 1 85 ? -10.034 2.357 4.875 1.00 85.94 85 LEU A N 1
ATOM 646 C CA . LEU A 1 85 ? -9.886 1.652 3.600 1.00 85.94 85 LEU A CA 1
ATOM 647 C C . LEU A 1 85 ? -9.398 2.567 2.472 1.00 85.94 85 LEU A C 1
ATOM 649 O O . LEU A 1 85 ? -8.628 2.114 1.631 1.00 85.94 85 LEU A O 1
ATOM 653 N N . THR A 1 86 ? -9.743 3.862 2.479 1.00 86.19 86 THR A N 1
ATOM 654 C CA . THR A 1 86 ? -9.210 4.791 1.466 1.00 86.19 86 THR A CA 1
ATOM 655 C C . THR A 1 86 ? -7.685 4.887 1.497 1.00 86.19 86 THR A C 1
ATOM 657 O O . THR A 1 86 ? -7.092 5.173 0.464 1.00 86.19 86 THR A O 1
ATOM 660 N N . ALA A 1 87 ? -7.023 4.594 2.623 1.00 84.00 87 ALA A N 1
ATOM 661 C CA . ALA A 1 87 ? -5.562 4.504 2.655 1.00 84.00 87 ALA A CA 1
ATOM 662 C C . ALA A 1 87 ? -5.024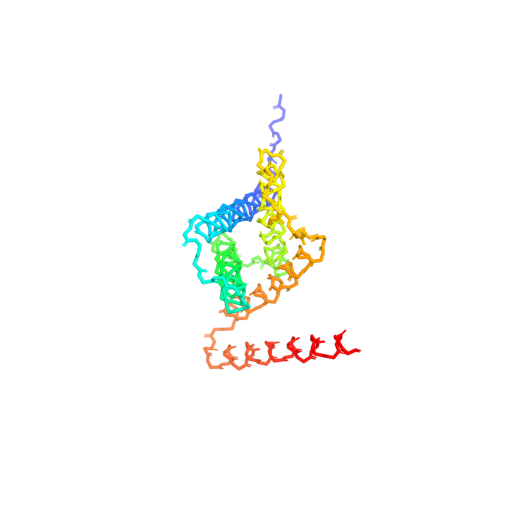 3.314 1.858 1.00 84.00 87 ALA A C 1
ATOM 664 O O . ALA A 1 87 ? -4.023 3.459 1.162 1.00 84.00 87 ALA A O 1
ATOM 665 N N . GLY A 1 88 ? -5.727 2.178 1.897 1.00 84.94 88 GLY A N 1
ATOM 666 C CA . GLY A 1 88 ? -5.425 1.010 1.067 1.00 84.94 88 GLY A CA 1
ATOM 667 C C . GLY A 1 88 ? -5.526 1.284 -0.428 1.00 84.94 88 GLY A C 1
ATOM 668 O O . GLY A 1 88 ? -4.859 0.624 -1.211 1.00 84.94 88 GLY A O 1
ATOM 669 N N . PHE A 1 89 ? -6.302 2.290 -0.823 1.00 88.75 89 PHE A N 1
ATOM 670 C CA . PHE A 1 89 ? -6.446 2.704 -2.215 1.00 88.75 89 PHE A CA 1
ATOM 671 C C . PHE A 1 89 ? -5.461 3.812 -2.608 1.00 88.75 89 PHE A C 1
ATOM 673 O O . PHE A 1 89 ? -4.779 3.715 -3.625 1.00 88.75 89 PHE A O 1
ATOM 680 N N . ILE A 1 90 ? -5.371 4.873 -1.801 1.00 89.50 90 ILE A N 1
ATOM 681 C CA . ILE A 1 90 ? -4.606 6.085 -2.127 1.00 89.50 90 ILE A CA 1
ATOM 682 C C . ILE A 1 90 ? -3.100 5.832 -2.041 1.00 89.50 90 ILE A C 1
ATOM 684 O O . ILE A 1 90 ? -2.366 6.308 -2.903 1.00 89.50 90 ILE A O 1
ATOM 688 N N . VAL A 1 91 ? -2.625 5.094 -1.031 1.00 90.12 91 VAL A N 1
ATOM 689 C CA . VAL A 1 91 ? -1.181 4.879 -0.832 1.00 90.12 91 VAL A CA 1
ATOM 690 C C . VAL A 1 91 ? -0.554 4.144 -2.023 1.00 90.12 91 VAL A C 1
ATOM 692 O O . VAL A 1 91 ? 0.407 4.679 -2.583 1.00 90.12 91 VAL A O 1
ATOM 695 N N . PRO A 1 92 ? -1.083 2.989 -2.483 1.00 89.81 92 PRO A N 1
ATOM 696 C CA . PRO A 1 92 ? -0.526 2.321 -3.652 1.00 89.81 92 PRO A CA 1
ATOM 697 C C . PRO A 1 92 ? -0.759 3.106 -4.940 1.00 89.81 92 PRO A C 1
ATOM 699 O O . PRO A 1 92 ? 0.130 3.132 -5.782 1.00 89.81 92 PRO A O 1
ATOM 702 N N . LEU A 1 93 ? -1.907 3.782 -5.090 1.00 90.62 93 LEU A N 1
ATOM 703 C CA . LEU A 1 93 ? -2.178 4.617 -6.262 1.00 90.62 93 LEU A CA 1
ATOM 704 C C . LEU A 1 93 ? -1.098 5.692 -6.430 1.00 90.62 93 LEU A C 1
ATOM 706 O O . LEU A 1 93 ? -0.459 5.763 -7.473 1.00 90.62 93 LEU A O 1
ATOM 710 N N . VAL A 1 94 ? -0.864 6.501 -5.394 1.00 91.00 94 VAL A N 1
ATOM 711 C CA . VAL A 1 94 ? 0.132 7.580 -5.437 1.00 91.00 94 VAL A CA 1
ATOM 712 C C . VAL A 1 94 ? 1.538 7.009 -5.619 1.00 91.00 94 VAL A C 1
ATOM 714 O O . VAL A 1 94 ? 2.286 7.501 -6.460 1.00 91.00 94 VAL A O 1
ATOM 717 N N . GLY A 1 95 ? 1.896 5.960 -4.873 1.00 88.25 95 GLY A N 1
ATOM 718 C CA . GLY A 1 95 ? 3.243 5.396 -4.929 1.00 88.25 95 GLY A CA 1
ATOM 719 C C . GLY A 1 95 ? 3.581 4.753 -6.273 1.00 88.25 95 GLY A C 1
ATOM 720 O O . GLY A 1 95 ? 4.659 5.000 -6.810 1.00 88.25 95 GLY A O 1
ATOM 721 N N . VAL A 1 96 ? 2.661 3.977 -6.854 1.00 87.12 96 VAL A N 1
ATOM 722 C CA . VAL A 1 96 ? 2.883 3.308 -8.146 1.00 87.12 96 VAL A CA 1
ATOM 723 C C . VAL A 1 96 ? 2.848 4.304 -9.298 1.00 87.12 96 VAL A C 1
ATOM 725 O O . VAL A 1 96 ? 3.683 4.203 -10.191 1.00 87.12 96 VAL A O 1
ATOM 728 N N . VAL A 1 97 ? 1.948 5.294 -9.273 1.00 88.25 97 VAL A N 1
ATOM 729 C CA . VAL A 1 97 ? 1.934 6.361 -10.288 1.00 88.25 97 VAL A CA 1
ATOM 730 C C . VAL A 1 97 ? 3.237 7.160 -10.246 1.00 88.25 97 VAL A C 1
ATOM 732 O O . VAL A 1 97 ? 3.818 7.428 -11.294 1.00 88.25 97 VAL A O 1
ATOM 735 N N . LEU A 1 98 ? 3.741 7.493 -9.053 1.00 87.69 98 LEU A N 1
ATOM 736 C CA . LEU A 1 98 ? 5.022 8.187 -8.908 1.00 87.69 98 LEU A CA 1
ATOM 737 C C . LEU A 1 98 ? 6.188 7.343 -9.441 1.00 87.69 98 LEU A C 1
ATOM 739 O O . LEU A 1 98 ? 7.025 7.851 -10.183 1.00 87.69 98 LEU A O 1
ATOM 743 N N . TYR A 1 99 ? 6.216 6.052 -9.100 1.00 84.44 99 TYR A N 1
ATOM 744 C CA . TYR A 1 99 ? 7.206 5.103 -9.607 1.00 84.44 99 TYR A CA 1
ATOM 745 C C . TYR A 1 99 ? 7.192 5.031 -11.142 1.00 84.44 99 TYR A C 1
ATOM 747 O O . TYR A 1 99 ? 8.236 5.180 -11.776 1.00 84.44 99 TYR A O 1
ATOM 755 N N . GLN A 1 100 ? 6.008 4.879 -11.741 1.00 84.06 100 GLN A N 1
ATOM 756 C CA . GLN A 1 100 ? 5.830 4.849 -13.194 1.00 84.06 100 GLN A CA 1
ATOM 757 C C . GLN A 1 100 ? 6.311 6.137 -13.856 1.00 84.06 100 GLN A C 1
ATOM 759 O O . GLN A 1 100 ? 7.025 6.082 -14.852 1.00 84.06 100 GLN A O 1
ATOM 764 N N . LEU A 1 101 ? 5.957 7.290 -13.288 1.00 84.12 101 LEU A N 1
ATOM 765 C CA . LEU A 1 101 ? 6.329 8.593 -13.828 1.00 84.12 101 LEU A CA 1
ATOM 766 C C . LEU A 1 101 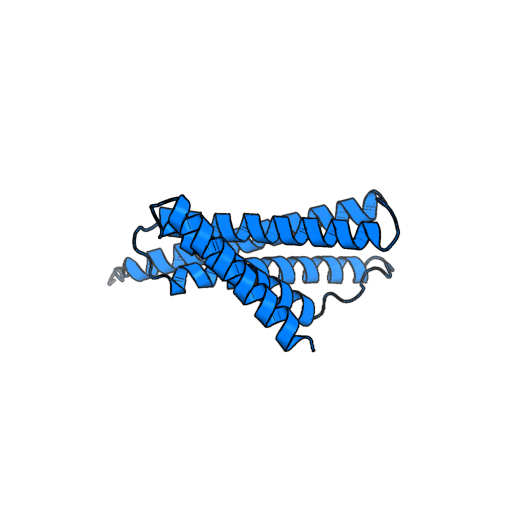? 7.852 8.772 -13.844 1.00 84.12 101 LEU A C 1
ATOM 768 O O . LEU A 1 101 ? 8.408 9.199 -14.853 1.00 84.12 101 LEU A O 1
ATOM 772 N N . VAL A 1 102 ? 8.542 8.385 -12.769 1.00 82.44 102 VAL A N 1
ATOM 773 C CA . VAL A 1 102 ? 10.008 8.474 -12.701 1.00 82.44 102 VAL A CA 1
ATOM 774 C C . VAL A 1 102 ? 10.676 7.521 -13.686 1.00 82.44 102 VAL A C 1
ATOM 776 O O . VAL A 1 102 ? 11.568 7.945 -14.416 1.00 82.44 102 VAL A O 1
ATOM 779 N N . PHE A 1 103 ? 10.243 6.261 -13.763 1.00 75.62 103 PHE A N 1
ATOM 780 C CA . PHE A 1 103 ? 10.831 5.311 -14.711 1.00 75.62 103 PHE A CA 1
ATOM 781 C C . PHE A 1 103 ? 10.537 5.672 -16.168 1.00 75.62 103 PHE A C 1
ATOM 783 O O . PHE A 1 103 ? 11.414 5.498 -17.010 1.00 75.62 103 PHE A O 1
ATOM 790 N N . HIS A 1 104 ? 9.370 6.252 -16.458 1.00 78.00 104 HIS A N 1
ATOM 791 C CA . HIS A 1 104 ? 9.045 6.769 -17.785 1.00 78.00 104 HIS A CA 1
ATOM 792 C C . HIS A 1 104 ? 9.993 7.904 -18.193 1.00 78.00 104 HIS A C 1
ATOM 794 O O . HIS A 1 104 ? 10.565 7.875 -19.282 1.00 78.00 104 HIS A O 1
ATOM 800 N N . ILE A 1 105 ? 10.243 8.857 -17.289 1.00 79.75 105 ILE A N 1
ATOM 801 C CA . ILE A 1 105 ? 11.221 9.929 -17.510 1.00 79.75 105 ILE A CA 1
ATOM 802 C C . ILE A 1 105 ? 12.619 9.335 -17.721 1.00 79.75 105 ILE A C 1
ATOM 804 O O . ILE A 1 105 ? 13.269 9.641 -18.714 1.00 79.75 105 ILE A O 1
ATOM 808 N N . VAL A 1 106 ? 13.079 8.445 -16.838 1.00 74.88 106 VAL A N 1
ATOM 809 C CA . VAL A 1 106 ? 14.414 7.829 -16.941 1.00 74.88 106 VAL A CA 1
ATOM 810 C C . VAL A 1 106 ? 14.588 7.070 -18.261 1.00 74.88 106 VAL A C 1
ATOM 812 O O . VAL A 1 106 ? 15.646 7.179 -18.880 1.00 74.88 106 VAL A O 1
ATOM 815 N N . SER A 1 107 ? 13.556 6.360 -18.722 1.00 69.69 107 SER A N 1
ATOM 816 C CA . SER A 1 107 ? 13.571 5.660 -20.010 1.00 69.69 107 SER A CA 1
ATOM 817 C C . SER A 1 107 ? 13.546 6.570 -21.234 1.00 69.69 107 SER A C 1
ATOM 819 O O . SER A 1 107 ? 13.982 6.160 -22.301 1.00 69.69 107 SER A O 1
ATOM 821 N N . ALA A 1 108 ? 13.048 7.800 -21.101 1.00 69.88 108 ALA A N 1
ATOM 822 C CA . ALA A 1 108 ? 13.103 8.776 -22.184 1.00 69.88 108 ALA A CA 1
ATOM 823 C C . ALA A 1 108 ? 14.519 9.358 -22.358 1.00 69.88 108 ALA A C 1
ATOM 825 O O . ALA A 1 108 ? 14.869 9.809 -23.444 1.00 69.88 108 ALA A O 1
ATOM 826 N N . PHE A 1 109 ? 15.336 9.352 -21.295 1.00 71.50 109 PHE A N 1
ATOM 827 C CA . PHE A 1 109 ? 16.685 9.938 -21.290 1.00 71.50 109 PHE A CA 1
ATOM 828 C C . PHE A 1 109 ? 17.821 8.932 -21.472 1.00 71.50 109 PHE A C 1
ATOM 830 O O . PHE A 1 109 ? 18.923 9.307 -21.868 1.00 71.50 109 PHE A O 1
ATOM 837 N N . LYS A 1 110 ? 17.589 7.662 -21.161 1.00 58.50 110 LYS A N 1
ATOM 838 C CA . LYS A 1 110 ? 18.519 6.572 -21.437 1.00 58.50 110 LYS A CA 1
ATOM 839 C C . LYS A 1 110 ? 17.757 5.562 -22.286 1.00 58.50 110 LYS A C 1
ATOM 841 O O . LYS A 1 110 ? 16.667 5.190 -21.874 1.00 58.50 110 LYS A O 1
ATOM 846 N N . ASP A 1 111 ? 18.338 5.082 -23.387 1.00 54.78 111 ASP A N 1
ATOM 847 C CA . ASP A 1 111 ? 17.854 3.956 -24.217 1.00 54.78 111 ASP A CA 1
ATOM 848 C C . ASP A 1 111 ? 17.795 2.619 -23.424 1.00 54.78 111 ASP A C 1
ATOM 850 O O . ASP A 1 111 ? 18.309 1.576 -23.829 1.00 54.78 111 ASP A O 1
ATOM 854 N N . VAL A 1 112 ? 17.217 2.628 -22.221 1.00 53.47 112 VAL A N 1
ATOM 855 C CA . VAL A 1 112 ? 17.059 1.466 -21.355 1.00 53.47 112 VAL A CA 1
ATOM 856 C C . VAL A 1 112 ? 15.772 0.776 -21.774 1.00 53.47 112 VAL A C 1
ATOM 858 O O . VAL A 1 112 ? 14.668 1.230 -21.472 1.00 53.47 112 VAL A O 1
ATOM 861 N N . LYS A 1 113 ? 15.922 -0.367 -22.443 1.00 46.22 113 LYS A N 1
ATOM 862 C CA . LYS A 1 113 ? 14.824 -1.278 -22.809 1.00 46.22 113 LYS A CA 1
ATOM 863 C C . LYS A 1 113 ? 14.018 -1.815 -21.613 1.00 46.22 113 LYS A C 1
ATOM 865 O O . LYS A 1 113 ? 12.970 -2.413 -21.826 1.00 46.22 113 LYS A O 1
ATOM 870 N N . ASP A 1 114 ? 14.450 -1.563 -20.375 1.00 44.47 114 ASP A N 1
ATOM 871 C CA . ASP A 1 114 ? 13.714 -1.920 -19.151 1.00 44.47 114 ASP A CA 1
ATOM 872 C C . ASP A 1 114 ? 12.571 -0.956 -18.806 1.00 44.47 114 ASP A C 1
ATOM 874 O O . ASP A 1 114 ? 11.905 -1.107 -17.784 1.00 44.47 114 ASP A O 1
ATOM 878 N N . ALA A 1 115 ? 12.246 -0.031 -19.709 1.00 43.94 115 ALA A N 1
ATOM 879 C CA . ALA A 1 115 ? 10.979 0.698 -19.734 1.00 43.94 115 ALA A CA 1
ATOM 880 C C . ALA A 1 115 ? 9.758 -0.199 -20.024 1.00 43.94 115 ALA A C 1
ATOM 882 O O . ALA A 1 115 ? 8.719 0.288 -20.475 1.00 43.94 115 ALA A O 1
ATOM 883 N N . ASN A 1 116 ? 9.876 -1.513 -19.815 1.00 41.22 116 ASN A N 1
ATOM 884 C CA . ASN A 1 116 ? 8.807 -2.475 -19.999 1.00 41.22 116 ASN A CA 1
ATOM 885 C C . ASN A 1 116 ? 7.705 -2.236 -18.957 1.00 41.22 116 ASN A C 1
ATOM 887 O O . ASN A 1 116 ? 7.636 -2.843 -17.893 1.00 41.22 116 ASN A O 1
ATOM 891 N N . ALA A 1 117 ? 6.815 -1.322 -19.332 1.00 44.22 117 ALA A N 1
ATOM 892 C CA . ALA A 1 117 ? 5.375 -1.476 -19.254 1.00 44.22 117 ALA A CA 1
ATOM 893 C C . ALA A 1 11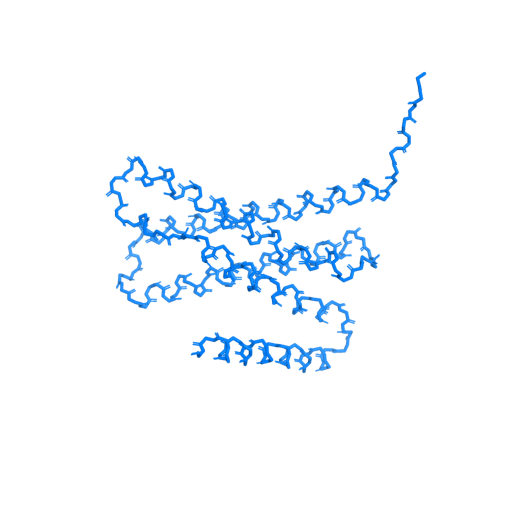7 ? 4.815 -1.846 -17.876 1.00 44.22 117 ALA A C 1
ATOM 895 O O . ALA A 1 117 ? 4.063 -2.808 -17.716 1.00 44.22 117 ALA A O 1
ATOM 896 N N . THR A 1 118 ? 5.045 -0.991 -16.887 1.00 52.62 118 THR A N 1
ATOM 897 C CA . THR A 1 118 ? 4.093 -0.875 -15.779 1.00 52.62 118 THR A CA 1
ATOM 898 C C . THR A 1 118 ? 2.874 -0.091 -16.280 1.00 52.62 118 THR A C 1
ATOM 900 O O . THR A 1 118 ? 2.770 1.119 -16.135 1.00 52.62 118 THR A O 1
ATOM 903 N N . GLY A 1 119 ? 1.973 -0.783 -16.983 1.00 62.78 119 GLY A N 1
ATOM 904 C CA . GLY A 1 119 ? 0.728 -0.208 -17.501 1.00 62.78 119 GLY A CA 1
ATOM 905 C C . GLY A 1 119 ? -0.348 -0.042 -16.422 1.00 62.78 119 GLY A C 1
ATOM 906 O O . GLY A 1 119 ? -0.159 -0.383 -15.256 1.00 62.78 119 GLY A O 1
ATOM 907 N N . PHE A 1 120 ? -1.543 0.401 -16.820 1.00 70.81 120 PHE A N 1
ATOM 908 C CA . PHE A 1 120 ? -2.705 0.549 -15.925 1.00 70.81 120 PHE A 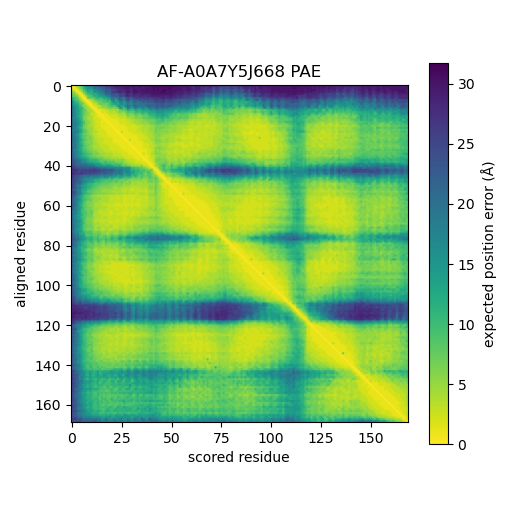CA 1
ATOM 909 C C . PHE A 1 120 ? -3.010 -0.716 -15.090 1.00 70.81 120 PHE A C 1
ATOM 911 O O . PHE A 1 120 ? -3.454 -0.628 -13.947 1.00 70.81 120 PHE A O 1
ATOM 918 N N . LYS A 1 121 ? -2.681 -1.905 -15.618 1.00 76.81 121 LYS A N 1
ATOM 919 C CA . LYS A 1 121 ? -2.816 -3.193 -14.919 1.00 76.81 121 LYS A CA 1
ATOM 920 C C . LYS A 1 121 ? -1.985 -3.284 -13.634 1.00 76.81 121 LYS A C 1
ATOM 922 O O . LYS A 1 121 ? -2.481 -3.824 -12.650 1.00 76.81 121 LYS A O 1
ATOM 927 N N . SER A 1 122 ? -0.757 -2.753 -13.605 1.00 75.50 122 SER A N 1
ATOM 928 C CA . SER A 1 122 ? 0.064 -2.799 -12.387 1.00 75.50 122 SER A CA 1
ATOM 929 C C . SER A 1 122 ? -0.508 -1.886 -11.308 1.00 75.50 122 SER A C 1
ATOM 931 O O . SER A 1 122 ? -0.556 -2.274 -10.146 1.00 75.50 122 SER A O 1
ATOM 933 N N . VAL A 1 123 ? -1.011 -0.708 -11.691 1.00 82.25 123 VAL A N 1
ATOM 934 C CA . VAL A 1 123 ? -1.681 0.221 -10.767 1.00 82.25 123 VAL A CA 1
ATOM 935 C C . VAL A 1 123 ? -2.873 -0.467 -10.106 1.00 82.25 123 VAL A C 1
ATOM 937 O O . VAL A 1 123 ? -2.945 -0.530 -8.880 1.00 82.25 123 VAL A O 1
ATOM 940 N N . LEU A 1 124 ? -3.752 -1.075 -10.909 1.00 82.56 124 LEU A N 1
ATOM 941 C CA . LEU A 1 124 ? -4.903 -1.824 -10.405 1.00 82.56 124 LEU A CA 1
ATOM 942 C C . LEU A 1 124 ? -4.501 -2.982 -9.484 1.00 82.56 124 LEU A C 1
ATOM 944 O O . LEU A 1 124 ? -5.132 -3.176 -8.448 1.00 82.56 124 LEU A O 1
ATOM 948 N N . PHE A 1 125 ? -3.446 -3.724 -9.825 1.00 84.56 125 PHE A N 1
ATOM 949 C CA . PHE A 1 125 ? -2.947 -4.829 -9.006 1.00 84.56 125 PHE A CA 1
ATOM 950 C C . PHE A 1 125 ? -2.490 -4.358 -7.618 1.00 84.56 125 PHE A C 1
ATOM 952 O O . PHE A 1 125 ? -2.946 -4.888 -6.604 1.00 84.56 125 PHE A O 1
ATOM 959 N N . TYR A 1 126 ? -1.657 -3.317 -7.549 1.00 85.75 126 TYR A N 1
ATOM 960 C CA . TYR A 1 126 ? -1.200 -2.765 -6.270 1.00 85.75 126 TYR A CA 1
ATOM 961 C C . TYR A 1 126 ? -2.331 -2.115 -5.472 1.00 85.75 126 TYR A C 1
ATOM 963 O O . TYR A 1 126 ? -2.328 -2.189 -4.246 1.00 85.75 126 TYR A O 1
ATOM 971 N N . MET A 1 127 ? -3.324 -1.518 -6.134 1.00 87.50 127 MET A N 1
ATOM 972 C CA . MET A 1 127 ? -4.514 -0.994 -5.461 1.00 87.50 127 MET A CA 1
ATOM 973 C C . MET A 1 127 ? -5.389 -2.110 -4.887 1.00 87.50 127 MET A C 1
ATOM 975 O O . MET A 1 127 ? -5.846 -1.999 -3.751 1.00 87.50 127 MET A O 1
ATOM 979 N N . ALA A 1 128 ? -5.596 -3.202 -5.628 1.00 86.75 128 ALA A N 1
ATOM 980 C CA . ALA A 1 128 ? -6.325 -4.368 -5.137 1.00 86.75 128 ALA A CA 1
ATOM 981 C C . ALA A 1 128 ? -5.622 -4.971 -3.914 1.00 86.75 128 ALA A C 1
ATOM 983 O O . ALA A 1 128 ? -6.254 -5.199 -2.884 1.00 86.75 128 ALA A O 1
ATOM 984 N N . ILE A 1 129 ? -4.300 -5.139 -3.983 1.00 87.12 129 ILE A N 1
ATOM 985 C CA . ILE A 1 129 ? -3.507 -5.626 -2.852 1.00 87.12 129 ILE A CA 1
ATOM 986 C C . ILE A 1 129 ? -3.555 -4.645 -1.685 1.00 87.12 129 ILE A C 1
ATOM 988 O O . ILE A 1 129 ? -3.795 -5.063 -0.558 1.00 87.12 129 ILE A O 1
ATOM 992 N N . GLY A 1 130 ? -3.405 -3.345 -1.924 1.00 87.38 130 GLY A N 1
ATOM 993 C CA . GLY A 1 130 ? -3.503 -2.342 -0.869 1.00 87.38 130 GLY A CA 1
ATOM 994 C C . GLY A 1 130 ? -4.858 -2.347 -0.161 1.00 87.38 130 GLY A C 1
ATOM 995 O O . GLY A 1 130 ? -4.909 -2.200 1.059 1.00 87.38 130 GLY A O 1
ATOM 996 N N . MET A 1 131 ? -5.953 -2.611 -0.876 1.00 89.50 131 MET A N 1
ATOM 997 C CA . MET A 1 131 ? -7.275 -2.799 -0.270 1.00 89.50 131 MET A CA 1
ATOM 998 C C . MET A 1 131 ? -7.332 -4.036 0.635 1.00 89.50 131 MET A C 1
ATOM 1000 O O . MET A 1 131 ? -7.873 -3.961 1.740 1.00 89.50 131 MET A O 1
ATOM 1004 N N . VAL A 1 132 ? -6.734 -5.152 0.212 1.00 88.81 132 VAL A N 1
ATOM 1005 C CA . VAL A 1 132 ? -6.629 -6.377 1.024 1.00 88.81 132 VAL A CA 1
ATOM 1006 C C . VAL A 1 132 ? -5.798 -6.115 2.279 1.00 88.81 132 VAL A C 1
ATOM 1008 O O . VAL A 1 132 ? -6.240 -6.414 3.387 1.00 88.81 132 VAL A O 1
ATOM 1011 N N . VAL A 1 133 ? -4.637 -5.475 2.130 1.00 88.88 133 VAL A N 1
ATOM 1012 C CA . VAL A 1 133 ? -3.760 -5.100 3.248 1.00 88.88 133 VAL A CA 1
ATOM 1013 C C . VAL A 1 133 ? -4.485 -4.181 4.227 1.00 88.88 133 VAL A C 1
ATOM 1015 O O . VAL A 1 133 ? -4.410 -4.386 5.436 1.00 88.88 133 VAL A O 1
ATOM 1018 N N . ALA A 1 134 ? -5.211 -3.175 3.734 1.00 88.38 134 ALA A N 1
ATOM 1019 C CA . ALA A 1 134 ? -5.979 -2.285 4.595 1.00 88.38 134 ALA A CA 1
ATOM 1020 C C . ALA A 1 134 ? -7.073 -3.043 5.359 1.00 88.38 134 ALA A C 1
ATOM 1022 O O . ALA A 1 134 ? -7.267 -2.787 6.546 1.00 88.38 134 ALA A O 1
ATOM 1023 N N . GLY A 1 135 ? -7.736 -4.013 4.720 1.00 86.75 135 GLY A N 1
ATOM 1024 C CA . GLY A 1 135 ? -8.673 -4.924 5.380 1.00 86.75 135 GLY A CA 1
ATOM 1025 C C . GLY A 1 135 ? -8.020 -5.711 6.520 1.00 86.75 135 GLY A C 1
ATOM 1026 O O . GLY A 1 135 ? -8.526 -5.709 7.643 1.00 86.75 135 GLY A O 1
ATOM 1027 N N . VAL A 1 136 ? -6.849 -6.300 6.271 1.00 86.75 136 VAL A N 1
ATOM 1028 C CA . VAL A 1 136 ? -6.062 -7.013 7.290 1.00 86.75 136 VAL A CA 1
ATOM 1029 C C . VAL A 1 136 ? -5.647 -6.088 8.440 1.00 86.75 136 VAL A C 1
ATOM 1031 O O . VAL A 1 136 ? -5.820 -6.423 9.615 1.00 86.75 136 VAL A O 1
ATOM 1034 N N . ALA A 1 137 ? -5.159 -4.887 8.130 1.00 84.75 137 ALA A N 1
ATOM 1035 C CA . ALA A 1 137 ? -4.793 -3.894 9.134 1.00 84.75 137 ALA A CA 1
ATOM 1036 C C . ALA A 1 137 ? -5.995 -3.498 10.008 1.00 84.75 137 ALA A C 1
ATOM 1038 O O . ALA A 1 137 ? -5.854 -3.332 11.220 1.00 84.75 137 ALA A O 1
ATOM 1039 N N . LEU A 1 138 ? -7.188 -3.397 9.418 1.00 86.19 138 LEU A N 1
ATOM 1040 C CA . LEU A 1 138 ? -8.425 -3.088 10.130 1.00 86.19 138 LEU A CA 1
ATOM 1041 C C . LEU A 1 138 ? -8.890 -4.217 11.043 1.00 86.19 138 LEU A C 1
ATOM 1043 O O . LEU A 1 138 ? -9.306 -3.937 12.168 1.00 86.19 138 LEU A O 1
ATOM 1047 N N . ILE A 1 139 ? -8.784 -5.472 10.599 1.00 84.44 139 ILE A N 1
ATOM 1048 C CA . ILE A 1 139 ? -9.056 -6.645 11.441 1.00 84.44 139 ILE A CA 1
ATOM 1049 C C . ILE A 1 139 ? -8.162 -6.588 12.683 1.00 84.44 139 ILE A C 1
ATOM 1051 O O . ILE A 1 139 ? -8.661 -6.654 13.808 1.00 84.44 139 ILE A O 1
ATOM 1055 N N . ASN A 1 140 ? -6.864 -6.347 12.490 1.00 83.69 140 ASN A N 1
ATOM 1056 C CA . ASN A 1 140 ? -5.901 -6.238 13.583 1.00 83.69 140 ASN A CA 1
ATOM 1057 C C . ASN A 1 140 ? -6.140 -5.033 14.507 1.00 83.69 140 ASN A C 1
ATOM 1059 O O . ASN A 1 140 ? -5.873 -5.115 15.705 1.00 83.69 140 ASN A O 1
ATOM 1063 N N . LEU A 1 141 ? -6.665 -3.920 13.989 1.00 80.75 141 LEU A N 1
ATOM 1064 C CA . LEU A 1 141 ? -6.996 -2.741 14.798 1.00 80.75 141 LEU A CA 1
ATOM 1065 C C . LEU A 1 141 ? -8.297 -2.898 15.595 1.00 80.75 141 LEU A C 1
ATOM 1067 O O . LEU A 1 141 ? -8.412 -2.371 16.701 1.00 80.75 141 LEU A O 1
ATOM 1071 N N . ARG A 1 142 ? -9.299 -3.588 15.043 1.00 81.81 142 ARG A N 1
ATOM 1072 C CA . ARG A 1 142 ? -10.655 -3.644 15.616 1.00 81.81 142 ARG A CA 1
ATOM 1073 C C . ARG A 1 142 ? -10.899 -4.898 16.454 1.00 81.81 142 ARG A C 1
ATOM 1075 O O . ARG A 1 142 ? -11.706 -4.854 17.384 1.00 81.81 142 ARG A O 1
ATOM 1082 N N . VAL A 1 143 ? -10.195 -6.000 16.191 1.00 80.88 143 VAL A N 1
ATOM 1083 C CA . VAL A 1 143 ? -10.343 -7.251 16.945 1.00 80.88 143 VAL A CA 1
ATOM 1084 C C . VAL A 1 143 ? -9.332 -7.301 18.092 1.00 80.88 143 VAL A C 1
ATOM 1086 O O . VAL A 1 143 ? -8.185 -7.698 17.927 1.00 80.88 143 VAL A O 1
ATOM 1089 N N . LYS A 1 144 ? -9.775 -6.942 19.306 1.00 75.25 144 LYS A N 1
ATOM 1090 C CA . LYS A 1 144 ? -8.912 -6.914 20.508 1.00 75.25 144 LYS A CA 1
ATOM 1091 C C . LYS A 1 144 ? -8.344 -8.284 20.904 1.00 75.25 144 LYS A C 1
ATOM 1093 O O . LYS A 1 144 ? -7.286 -8.359 21.524 1.00 75.25 144 LYS A O 1
ATOM 1098 N N . ASN A 1 145 ? -9.050 -9.374 20.594 1.00 84.19 145 ASN A N 1
ATOM 1099 C CA . ASN A 1 145 ? -8.600 -10.722 20.934 1.00 84.19 145 ASN A CA 1
ATOM 1100 C C . ASN A 1 145 ? -7.681 -11.267 19.833 1.00 84.19 145 ASN A C 1
ATOM 1102 O O . ASN A 1 145 ? -8.163 -11.627 18.762 1.00 84.19 145 ASN A O 1
ATOM 1106 N N . ARG A 1 146 ? -6.381 -11.393 20.130 1.00 79.62 146 ARG A N 1
ATOM 1107 C CA . ARG A 1 146 ? -5.350 -11.838 19.1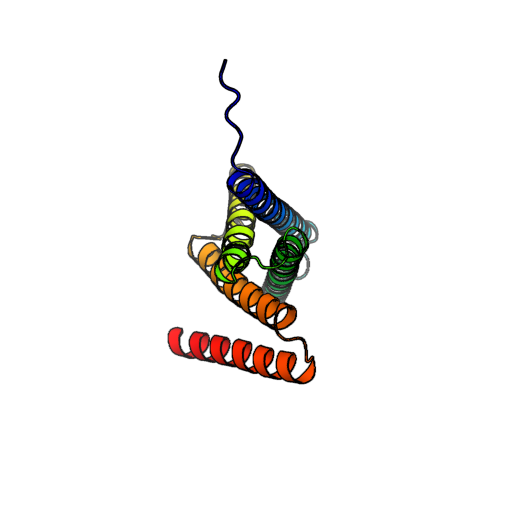74 1.00 79.62 146 ARG A CA 1
ATOM 1108 C C . ARG A 1 146 ? -5.672 -13.170 18.492 1.00 79.62 146 ARG A C 1
ATOM 1110 O O . ARG A 1 146 ? -5.464 -13.289 17.292 1.00 79.62 146 ARG A O 1
ATOM 1117 N N . LYS A 1 147 ? -6.220 -14.152 19.222 1.00 79.94 147 LYS A N 1
ATOM 1118 C CA . LYS A 1 147 ? -6.567 -15.463 18.640 1.00 79.94 147 LYS A CA 1
ATOM 1119 C C . LYS A 1 147 ? -7.721 -15.343 17.643 1.00 79.94 147 LYS A C 1
ATOM 1121 O O . LYS A 1 147 ? -7.653 -15.905 16.560 1.00 79.94 147 LYS A O 1
ATOM 1126 N N . LYS A 1 148 ? -8.761 -14.574 17.988 1.00 79.50 148 LYS A N 1
ATOM 1127 C CA . LYS A 1 148 ? -9.895 -14.324 17.081 1.00 79.50 148 LYS A CA 1
ATOM 1128 C C . LYS A 1 148 ? -9.477 -13.467 15.882 1.00 79.50 148 LYS A C 1
ATOM 1130 O O . LYS A 1 148 ? -9.914 -13.744 14.774 1.00 79.50 148 LYS A O 1
ATOM 1135 N N . GLY A 1 149 ? -8.614 -12.473 16.098 1.00 75.88 149 GLY A N 1
ATOM 1136 C CA . GLY A 1 149 ? -8.063 -11.618 15.045 1.00 75.88 149 GLY A CA 1
ATOM 1137 C C . GLY A 1 149 ? -7.282 -12.424 14.014 1.00 75.88 149 GLY A C 1
ATOM 1138 O O . GLY A 1 149 ? -7.594 -12.330 12.836 1.00 75.88 149 GLY A O 1
ATOM 1139 N N . ALA A 1 150 ? -6.376 -13.298 14.462 1.00 79.81 150 ALA A N 1
ATOM 1140 C CA . ALA A 1 150 ? -5.602 -14.168 13.578 1.00 79.81 150 ALA A CA 1
ATOM 1141 C C . ALA A 1 150 ? -6.488 -15.111 12.746 1.00 79.81 150 ALA A C 1
ATOM 1143 O O . ALA A 1 150 ? -6.265 -15.267 11.551 1.00 79.81 150 ALA A O 1
ATOM 1144 N N . VAL A 1 151 ? -7.525 -15.707 13.347 1.00 85.88 151 VAL A N 1
ATOM 1145 C CA . VAL A 1 151 ? -8.464 -16.573 12.609 1.00 85.88 151 VAL A CA 1
ATOM 1146 C C . VAL A 1 151 ? -9.226 -15.783 11.542 1.00 85.88 151 VAL A C 1
ATOM 1148 O O . VAL A 1 151 ? -9.354 -16.255 10.416 1.00 85.88 151 VAL A O 1
ATOM 1151 N N . ILE A 1 152 ? -9.704 -14.578 11.870 1.00 85.69 152 ILE A N 1
ATOM 1152 C CA . ILE A 1 152 ? -10.427 -13.716 10.921 1.00 85.69 152 ILE A CA 1
ATOM 1153 C C . ILE A 1 152 ? -9.490 -13.212 9.817 1.00 85.69 152 ILE A C 1
ATOM 1155 O O . ILE A 1 152 ? -9.886 -13.177 8.658 1.00 85.69 152 ILE A O 1
ATOM 1159 N N . GLU A 1 153 ? -8.252 -12.854 10.156 1.00 82.06 153 GLU A N 1
ATOM 1160 C CA . GLU A 1 153 ? -7.221 -12.444 9.202 1.00 82.06 153 GLU A CA 1
ATOM 1161 C C . GLU A 1 153 ? -6.910 -13.566 8.210 1.00 82.06 153 GLU A C 1
ATOM 1163 O O . GLU A 1 153 ? -6.972 -13.343 7.003 1.00 82.06 153 GLU A O 1
ATOM 1168 N N . ILE A 1 154 ? -6.670 -14.787 8.699 1.00 85.00 154 ILE A N 1
ATOM 1169 C CA . ILE A 1 154 ? -6.434 -15.956 7.845 1.00 85.00 154 ILE A CA 1
ATOM 1170 C C . ILE A 1 154 ? -7.660 -16.232 6.973 1.00 85.00 154 ILE A C 1
ATOM 1172 O O . ILE A 1 154 ? -7.519 -16.389 5.764 1.00 85.00 154 ILE A O 1
ATOM 1176 N N . ALA A 1 155 ? -8.866 -16.243 7.550 1.00 86.75 155 ALA A N 1
ATOM 1177 C CA . ALA A 1 155 ? -10.095 -16.456 6.791 1.00 86.75 155 ALA A CA 1
ATOM 1178 C C . ALA A 1 155 ? -10.280 -15.396 5.693 1.00 86.75 155 ALA A C 1
ATOM 1180 O O . ALA A 1 155 ? -10.664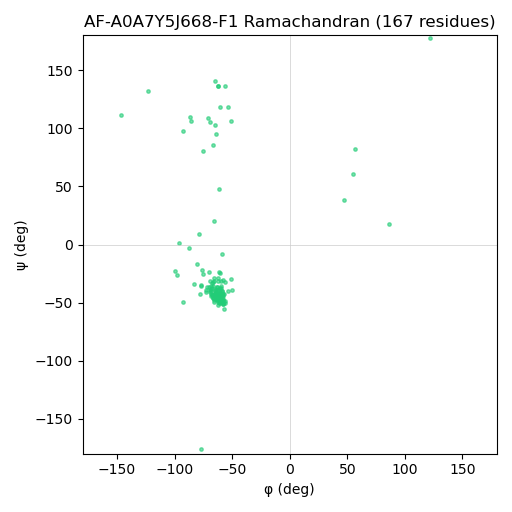 -15.733 4.574 1.00 86.75 155 ALA A O 1
ATOM 1181 N N . PHE A 1 156 ? -9.961 -14.132 5.979 1.00 85.81 156 PHE A N 1
ATOM 1182 C CA . PHE A 1 156 ? -10.022 -13.041 5.012 1.00 85.81 156 PHE A CA 1
ATOM 1183 C C . PHE A 1 156 ? -8.993 -13.219 3.888 1.00 85.81 156 PHE A C 1
ATOM 1185 O O . PHE A 1 156 ? -9.366 -13.184 2.717 1.00 85.81 156 PHE A O 1
ATOM 1192 N N . VAL A 1 157 ? -7.726 -13.482 4.224 1.00 85.12 157 VAL A N 1
ATOM 1193 C CA . VAL A 1 157 ? -6.653 -13.705 3.240 1.00 85.12 157 VAL A CA 1
ATOM 1194 C C . VAL A 1 157 ? -6.958 -14.916 2.355 1.00 85.12 157 VAL A C 1
ATOM 1196 O O . VAL A 1 157 ? -6.834 -14.821 1.136 1.00 85.12 157 VAL A O 1
ATOM 1199 N N . VAL A 1 158 ? -7.422 -16.027 2.935 1.00 86.88 158 VAL A N 1
ATOM 1200 C CA . VAL A 1 158 ? -7.814 -17.233 2.187 1.00 86.88 158 VAL A CA 1
ATOM 1201 C C . VAL A 1 158 ? -9.011 -16.952 1.279 1.00 86.88 158 VAL A C 1
ATOM 1203 O O . VAL A 1 158 ? -8.994 -17.350 0.119 1.00 86.88 158 VAL A O 1
ATOM 1206 N N . SER A 1 159 ? -10.023 -16.225 1.760 1.00 85.69 159 SER A N 1
ATOM 1207 C CA . SER A 1 159 ? -11.199 -15.871 0.951 1.00 85.69 159 SER A CA 1
ATOM 1208 C C . SER A 1 159 ? -10.820 -15.005 -0.251 1.00 85.69 159 SER A C 1
ATOM 1210 O O . SER A 1 159 ? -11.278 -15.251 -1.364 1.00 85.69 159 SER A O 1
ATOM 1212 N N . VAL A 1 160 ? -9.943 -14.018 -0.046 1.00 83.94 160 VAL A N 1
ATOM 1213 C CA . VAL A 1 160 ? -9.413 -13.172 -1.123 1.00 83.94 160 VAL A CA 1
ATOM 1214 C C . VAL A 1 160 ? -8.572 -13.992 -2.100 1.00 83.94 160 VAL A C 1
ATOM 1216 O O . VAL A 1 160 ? -8.729 -13.832 -3.307 1.00 83.94 160 VAL A O 1
ATOM 1219 N N . ALA A 1 161 ? -7.712 -14.887 -1.608 1.00 83.06 161 ALA A N 1
ATOM 1220 C CA . ALA A 1 161 ? -6.903 -15.756 -2.458 1.00 83.06 161 ALA A CA 1
ATOM 1221 C C . ALA A 1 161 ? -7.777 -16.679 -3.322 1.00 83.06 161 ALA A C 1
ATOM 1223 O O . ALA A 1 161 ? -7.543 -16.797 -4.523 1.00 83.06 161 ALA A O 1
ATOM 1224 N N . LEU A 1 162 ? -8.824 -17.275 -2.742 1.00 85.19 162 LEU A N 1
ATOM 1225 C CA . LEU A 1 162 ? -9.798 -18.088 -3.472 1.00 85.19 162 LEU A CA 1
ATOM 1226 C C . LEU A 1 162 ? -10.537 -17.270 -4.533 1.00 85.19 162 LEU A C 1
ATOM 1228 O O . LEU A 1 162 ? -10.642 -17.719 -5.671 1.00 85.19 162 LEU A O 1
ATOM 1232 N N . LEU A 1 163 ? -10.995 -16.061 -4.196 1.00 84.00 163 LEU A N 1
ATOM 1233 C CA . LEU A 1 163 ? -11.598 -15.140 -5.164 1.00 84.00 163 LEU A CA 1
ATOM 1234 C C . LEU A 1 163 ? -10.644 -14.837 -6.322 1.00 84.00 163 LEU A C 1
ATOM 1236 O O . LEU A 1 163 ? -11.060 -14.854 -7.475 1.00 84.00 163 LEU A O 1
ATOM 1240 N N . PHE A 1 164 ? -9.366 -14.605 -6.030 1.00 79.00 164 PHE A N 1
ATOM 1241 C CA . PHE A 1 164 ? -8.354 -14.322 -7.043 1.00 79.00 164 PHE A CA 1
ATOM 1242 C C . PHE A 1 164 ? -8.140 -15.513 -7.985 1.00 79.00 164 PHE A C 1
ATOM 1244 O O . PHE A 1 164 ? -8.114 -15.335 -9.198 1.00 79.00 164 PHE A O 1
ATOM 1251 N N . VAL A 1 165 ? -8.057 -16.733 -7.443 1.00 81.06 165 VAL A N 1
ATOM 1252 C CA . VAL A 1 165 ? -7.931 -17.971 -8.233 1.00 81.06 165 VAL A CA 1
ATOM 1253 C C . VAL A 1 165 ? -9.176 -18.227 -9.086 1.00 81.06 165 VAL A C 1
ATOM 1255 O O . VAL A 1 165 ? -9.052 -18.666 -10.226 1.00 81.06 165 VAL A O 1
ATOM 1258 N N . LEU A 1 166 ? -10.371 -17.954 -8.557 1.00 80.25 166 LEU A N 1
ATOM 1259 C CA . LEU A 1 166 ? -11.630 -18.146 -9.280 1.00 80.25 166 LEU A CA 1
ATOM 1260 C C . LEU A 1 166 ? -11.837 -17.116 -10.396 1.00 80.25 166 LEU A C 1
ATOM 1262 O O . LEU A 1 166 ? -12.368 -17.474 -11.438 1.00 80.25 166 LEU A O 1
ATOM 1266 N N . LEU A 1 167 ? -11.420 -15.864 -10.189 1.00 74.50 167 LEU A N 1
ATOM 1267 C CA . LEU A 1 167 ? -11.544 -14.780 -11.174 1.00 74.50 167 LEU A CA 1
ATOM 1268 C C . LEU A 1 167 ? -10.453 -14.803 -12.257 1.00 74.50 167 LEU A C 1
ATOM 1270 O O . LEU A 1 167 ? -10.592 -14.119 -13.266 1.00 74.50 167 LEU A O 1
ATOM 1274 N N . MET A 1 168 ? -9.357 -15.531 -12.029 1.00 64.69 168 MET A N 1
ATOM 1275 C CA . MET A 1 168 ? -8.258 -15.706 -12.989 1.00 64.69 168 MET A CA 1
ATOM 1276 C C . MET A 1 168 ? -8.353 -16.996 -13.817 1.00 64.69 168 MET A C 1
ATOM 1278 O O . MET A 1 168 ? -7.458 -17.263 -14.621 1.00 64.69 168 MET A O 1
ATOM 1282 N N . LYS A 1 169 ? -9.407 -17.791 -13.618 1.00 49.91 169 LYS A N 1
ATOM 1283 C CA . LYS A 1 169 ? -9.823 -18.840 -14.556 1.00 49.91 169 LYS A CA 1
ATOM 1284 C C . LYS A 1 169 ? -10.652 -18.240 -15.682 1.00 49.91 169 LYS A C 1
ATOM 1286 O O . LYS A 1 169 ? -10.499 -18.744 -16.813 1.00 49.91 169 LYS A O 1
#

Nearest PDB structures (foldseek):
  7vg4-assembly3_E  TM=2.372E-01  e=3.128E+00  Methylorubrum extorquens AM1

pLDDT: mean 77.99, std 12.45, range [41.22, 91.0]

Radius of gyration: 18.63 Å; Cα contacts (8 Å, |Δi|>4): 145; chains: 1; bounding box: 40×59×45 Å

Mean predicted aligned error: 9.12 Å

Foldseek 3Di:
DDPPPPDVVVVLLVVLVVLLLVLLQVLLVVLLVLVVCCVVVVPDPDPVSVVVNVVVNLVSLLVSLLVSLVVSCVSPPPDDLVSSLVSLQNNLLSNVVSNLVVLVVVCVVDVDPVNPDPDPVVSVVSSLSSSLSSVLSVLVVPPPDPVVSVVVNVVSVVVVVVVVVVVVD